Protein AF-A0A1K2FBT9-F1 (afdb_monomer)

Structure (mmCIF, N/CA/C/O backbone):
data_AF-A0A1K2FBT9-F1
#
_entry.id   AF-A0A1K2FBT9-F1
#
loop_
_atom_site.group_PDB
_atom_site.id
_atom_site.type_symbol
_atom_site.label_atom_id
_atom_site.label_alt_id
_atom_site.label_comp_id
_atom_site.label_asym_id
_atom_site.label_entity_id
_atom_site.labe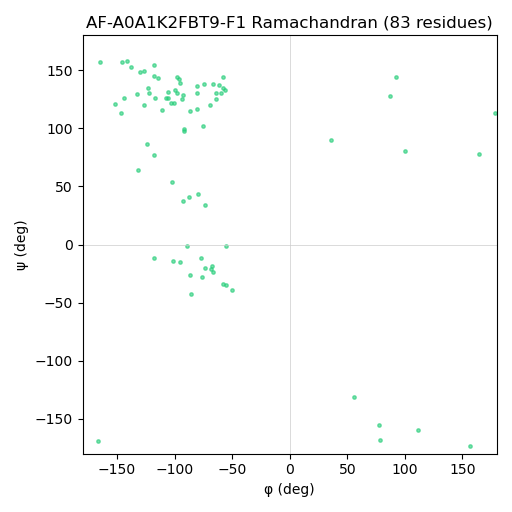l_seq_id
_atom_site.pdbx_PDB_ins_code
_atom_site.Cartn_x
_atom_site.Cartn_y
_atom_site.Cartn_z
_atom_site.occupancy
_atom_site.B_iso_or_equiv
_atom_site.auth_seq_id
_atom_site.auth_comp_id
_atom_site.auth_asym_id
_atom_site.auth_atom_id
_atom_site.pdbx_PDB_model_num
ATOM 1 N N . MET A 1 1 ? -23.203 1.290 -6.256 1.00 36.88 1 MET A N 1
ATOM 2 C CA . MET A 1 1 ? -22.192 0.212 -6.231 1.00 36.88 1 MET A CA 1
ATOM 3 C C . MET A 1 1 ? -20.843 0.907 -6.294 1.00 36.88 1 MET A C 1
ATOM 5 O O . MET A 1 1 ? -20.635 1.590 -7.290 1.00 36.88 1 MET A O 1
ATOM 9 N N . PRO A 1 2 ? -20.006 0.914 -5.243 1.00 35.88 2 PRO A N 1
ATOM 10 C CA . PRO A 1 2 ? -18.756 1.656 -5.319 1.00 35.88 2 PRO A CA 1
ATOM 11 C C . PRO A 1 2 ? -17.782 0.870 -6.198 1.00 35.88 2 PRO A C 1
ATOM 13 O O . PRO A 1 2 ? -17.230 -0.139 -5.781 1.00 35.88 2 PRO A O 1
ATOM 16 N N . ASN A 1 3 ? -17.640 1.315 -7.444 1.00 41.88 3 ASN A N 1
ATOM 17 C CA . ASN A 1 3 ? -16.552 0.918 -8.322 1.00 41.88 3 ASN A CA 1
ATOM 18 C C . ASN A 1 3 ? -15.448 1.959 -8.117 1.00 41.88 3 ASN A C 1
ATOM 20 O O . ASN A 1 3 ? -15.568 3.088 -8.595 1.00 41.88 3 ASN A O 1
ATOM 24 N N . ILE A 1 4 ? -14.449 1.625 -7.304 1.00 42.69 4 ILE A N 1
ATOM 25 C CA . ILE A 1 4 ? -13.330 2.518 -7.009 1.00 42.69 4 ILE A CA 1
ATOM 26 C C . ILE A 1 4 ? -12.228 2.217 -8.003 1.00 42.69 4 ILE A C 1
ATOM 28 O O . ILE A 1 4 ? -11.451 1.288 -7.819 1.00 42.69 4 ILE A O 1
ATOM 32 N N . ILE A 1 5 ? -12.180 3.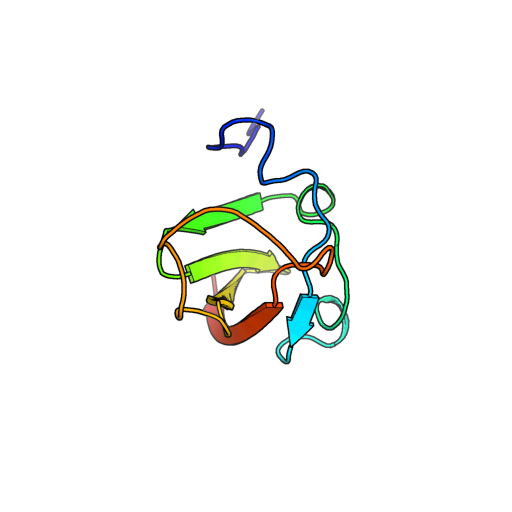025 -9.056 1.00 58.47 5 ILE A N 1
ATOM 33 C CA . ILE A 1 5 ? -11.071 3.071 -9.999 1.00 58.47 5 ILE A CA 1
ATOM 34 C C . ILE A 1 5 ? -10.941 4.519 -10.475 1.00 58.47 5 ILE A C 1
ATOM 36 O O . ILE A 1 5 ? -11.814 5.019 -11.179 1.00 58.47 5 ILE A O 1
ATOM 40 N N . ALA A 1 6 ? -9.850 5.196 -10.124 1.00 42.53 6 ALA A N 1
ATOM 41 C CA . ALA A 1 6 ? -9.437 6.414 -10.814 1.00 42.53 6 ALA A CA 1
ATOM 42 C C . ALA A 1 6 ? -8.066 6.165 -11.454 1.00 42.53 6 ALA A C 1
ATOM 44 O O . ALA A 1 6 ? -7.038 6.573 -10.921 1.00 42.53 6 ALA A O 1
ATOM 45 N N . PHE A 1 7 ? -8.057 5.442 -12.579 1.00 59.78 7 PHE A N 1
ATOM 46 C CA . PHE A 1 7 ? -6.888 5.307 -13.447 1.00 59.78 7 PHE A CA 1
ATOM 47 C C . PHE A 1 7 ? -7.277 5.202 -14.926 1.00 59.78 7 PHE A C 1
ATOM 49 O O . PHE A 1 7 ? -8.372 4.757 -15.274 1.00 59.78 7 PHE A O 1
ATOM 56 N N . SER A 1 8 ? -6.333 5.557 -15.800 1.00 45.81 8 SER A N 1
ATOM 57 C CA . SER A 1 8 ? -6.239 4.994 -17.148 1.00 45.81 8 SER A CA 1
ATOM 58 C C . SER A 1 8 ? -5.949 3.497 -16.990 1.00 45.81 8 SER A C 1
ATOM 60 O O . SER A 1 8 ? -5.001 3.142 -16.297 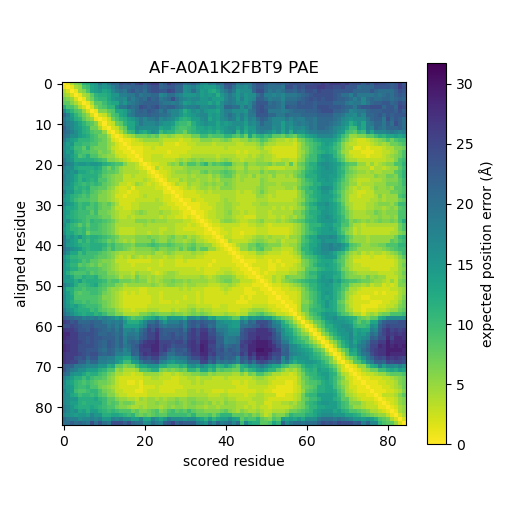1.00 45.81 8 SER A O 1
ATOM 62 N N . ALA A 1 9 ? -6.766 2.625 -17.584 1.00 49.00 9 ALA A N 1
ATOM 63 C CA . ALA A 1 9 ? -6.800 1.166 -17.373 1.00 49.00 9 ALA A CA 1
ATOM 64 C C . ALA A 1 9 ? -5.482 0.379 -17.586 1.00 49.00 9 ALA A C 1
ATOM 66 O O . ALA A 1 9 ? -5.472 -0.839 -17.406 1.00 49.00 9 ALA A O 1
ATOM 67 N N . ASP A 1 10 ? -4.393 1.042 -17.967 1.00 49.00 10 ASP A N 1
ATOM 68 C CA . ASP A 1 10 ? -3.099 0.434 -18.268 1.00 49.00 10 ASP A CA 1
ATOM 69 C C . ASP A 1 10 ? -2.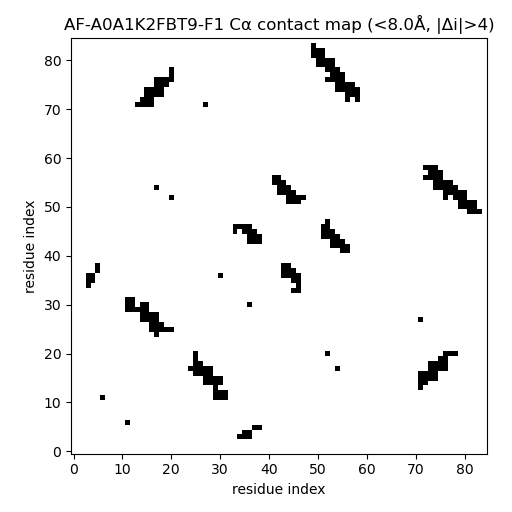218 0.232 -17.024 1.00 49.00 10 ASP A C 1
ATOM 71 O O . ASP A 1 10 ? 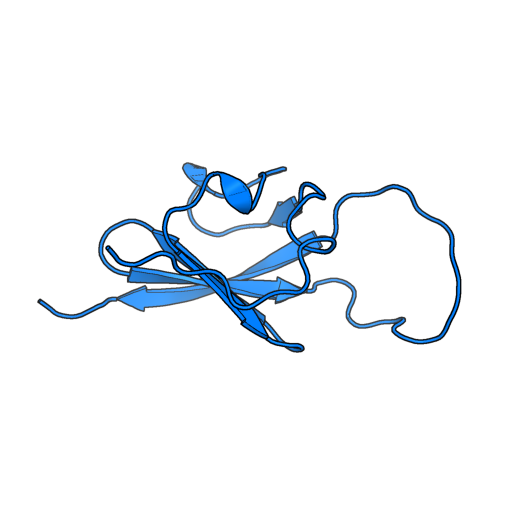-1.681 -0.852 -16.841 1.00 49.00 10 ASP A O 1
ATOM 75 N N . THR A 1 11 ? -2.132 1.198 -16.102 1.00 52.03 11 THR A N 1
ATOM 76 C CA . THR A 1 11 ? -1.172 1.127 -14.974 1.00 52.03 11 THR A CA 1
ATOM 77 C C . THR A 1 11 ? -1.556 0.112 -13.887 1.00 52.03 11 THR A C 1
ATOM 79 O O . THR A 1 11 ? -0.704 -0.319 -13.118 1.00 52.03 11 THR A O 1
ATOM 82 N N . ALA A 1 12 ? -2.829 -0.284 -13.803 1.00 54.34 12 ALA A N 1
ATOM 83 C CA . ALA A 1 12 ? -3.317 -1.238 -12.802 1.00 54.34 12 ALA A CA 1
ATOM 84 C C . ALA A 1 12 ? -3.236 -2.710 -13.244 1.00 54.34 12 ALA A C 1
ATOM 86 O O . ALA A 1 12 ? -3.647 -3.590 -12.490 1.00 54.34 12 ALA A O 1
ATOM 87 N N . LYS A 1 13 ? -2.766 -2.986 -14.468 1.00 57.53 13 LYS A N 1
ATOM 88 C CA . LYS A 1 13 ? -2.631 -4.359 -14.977 1.00 57.53 13 LYS A CA 1
ATOM 89 C C . LYS A 1 13 ? -1.310 -5.009 -14.606 1.00 57.53 13 LYS A C 1
ATOM 91 O O . LYS A 1 13 ? -1.253 -6.236 -14.533 1.00 57.53 13 LYS A O 1
ATOM 96 N N . ASP A 1 14 ? -0.271 -4.214 -14.388 1.00 69.81 14 ASP A N 1
ATOM 97 C CA . ASP A 1 14 ? 1.033 -4.756 -14.060 1.00 69.81 14 ASP A CA 1
ATOM 98 C C . ASP A 1 14 ? 1.097 -5.132 -12.575 1.00 69.81 14 ASP A C 1
ATOM 100 O O . ASP A 1 14 ? 0.729 -4.326 -11.711 1.00 69.81 14 ASP A O 1
ATOM 104 N N . PRO A 1 15 ? 1.561 -6.351 -12.247 1.00 79.12 15 PRO A N 1
ATOM 105 C CA . PRO A 1 15 ? 1.841 -6.700 -10.867 1.00 79.12 15 PRO A CA 1
ATOM 106 C C . PRO A 1 15 ? 2.874 -5.721 -10.297 1.00 79.12 15 PRO A C 1
ATOM 108 O O . PRO A 1 15 ? 3.798 -5.291 -10.989 1.00 79.12 15 PRO A O 1
ATOM 111 N N . VAL A 1 16 ? 2.729 -5.379 -9.021 1.00 81.88 16 VAL A N 1
ATOM 112 C CA . VAL A 1 16 ? 3.675 -4.526 -8.292 1.00 81.88 16 VAL A CA 1
ATOM 113 C C . VAL A 1 16 ? 4.286 -5.307 -7.147 1.00 81.88 16 VAL A C 1
ATOM 115 O O . VAL A 1 16 ? 3.693 -6.258 -6.639 1.00 81.88 16 VAL A O 1
ATOM 118 N N . ARG A 1 17 ? 5.482 -4.913 -6.727 1.00 87.06 17 ARG A N 1
ATOM 119 C CA . ARG A 1 17 ? 6.150 -5.504 -5.577 1.00 87.06 17 ARG A CA 1
ATOM 120 C C . ARG A 1 17 ? 5.988 -4.596 -4.366 1.00 87.06 17 ARG A C 1
ATOM 122 O O . ARG A 1 17 ? 6.392 -3.443 -4.406 1.00 87.06 17 ARG A O 1
ATOM 129 N N . LEU A 1 18 ? 5.401 -5.109 -3.295 1.00 88.19 18 LEU A N 1
ATOM 130 C CA . LEU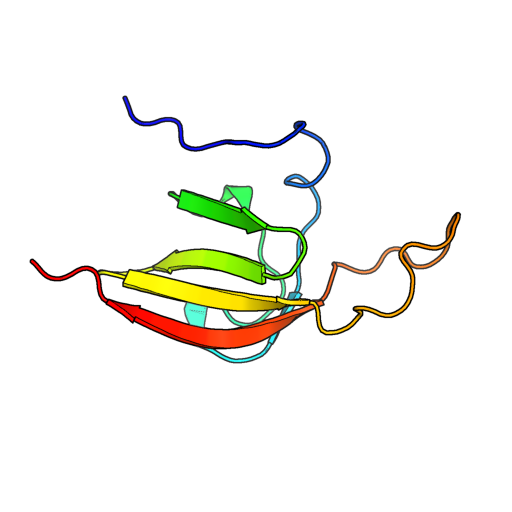 A 1 18 ? 5.248 -4.415 -2.023 1.00 88.19 18 LEU A CA 1
ATOM 131 C C . LEU A 1 18 ? 6.269 -4.959 -1.026 1.00 88.19 18 LEU A C 1
ATOM 133 O O . LEU A 1 18 ? 6.298 -6.151 -0.729 1.00 88.19 18 LEU A O 1
ATOM 137 N N . GLU A 1 19 ? 7.112 -4.084 -0.502 1.00 89.06 19 GLU A N 1
ATOM 138 C CA . GLU A 1 19 ? 8.132 -4.418 0.488 1.00 89.06 19 GLU A CA 1
ATOM 139 C C . GLU A 1 19 ? 7.704 -3.890 1.864 1.00 89.06 19 GLU A C 1
ATOM 141 O O . GLU A 1 19 ? 7.399 -2.707 2.031 1.00 89.06 19 GLU A O 1
ATOM 146 N N . GLY A 1 20 ? 7.686 -4.773 2.865 1.00 88.25 20 GLY A N 1
ATOM 147 C CA . GLY A 1 20 ? 7.230 -4.457 4.221 1.00 88.25 20 GLY A CA 1
ATOM 148 C C . GLY A 1 20 ? 5.705 -4.414 4.381 1.00 88.25 20 GLY A C 1
ATOM 149 O O . GLY A 1 20 ? 4.947 -4.848 3.515 1.00 88.25 20 GLY A O 1
ATOM 150 N N . GLY A 1 21 ? 5.253 -3.888 5.523 1.00 85.06 21 GLY A N 1
ATOM 151 C CA . GLY A 1 21 ? 3.832 -3.832 5.872 1.00 85.06 21 GLY A CA 1
ATOM 152 C C . GLY A 1 21 ? 3.268 -5.172 6.356 1.00 85.06 21 GLY A C 1
ATOM 153 O O . GLY A 1 21 ? 4.012 -5.992 6.901 1.00 85.06 21 GLY A O 1
ATOM 154 N N . PRO A 1 22 ? 1.947 -5.392 6.220 1.00 83.44 22 PRO A N 1
ATOM 155 C CA . PRO A 1 22 ? 1.312 -6.659 6.564 1.00 83.44 22 PRO A CA 1
ATOM 156 C C . PRO A 1 22 ? 1.879 -7.795 5.713 1.00 83.44 22 PRO A C 1
ATOM 158 O O . PRO A 1 22 ? 2.033 -7.641 4.503 1.00 83.44 22 PRO A O 1
ATOM 161 N N . VAL A 1 23 ? 2.138 -8.950 6.332 1.00 81.69 23 VAL A N 1
ATOM 162 C CA . VAL A 1 23 ? 2.695 -10.125 5.638 1.00 81.69 23 VAL A CA 1
ATOM 163 C C . VAL A 1 23 ? 1.841 -10.547 4.437 1.00 81.69 23 VAL A C 1
ATOM 165 O O . VAL A 1 23 ? 2.388 -10.911 3.402 1.00 81.69 23 VAL A O 1
ATOM 168 N N . ASP A 1 24 ? 0.519 -10.396 4.540 1.00 82.19 24 ASP A N 1
ATOM 169 C CA . ASP A 1 24 ? -0.441 -10.713 3.478 1.00 82.19 24 ASP A CA 1
ATOM 170 C C . ASP A 1 24 ? -0.356 -9.781 2.261 1.00 82.19 24 ASP A C 1
ATOM 172 O O . ASP A 1 24 ? -0.811 -10.140 1.179 1.00 82.19 24 ASP A O 1
ATOM 176 N N . LEU A 1 25 ? 0.205 -8.579 2.434 1.00 82.06 25 LEU A N 1
ATOM 177 C CA . LEU A 1 25 ? 0.397 -7.604 1.359 1.00 82.06 25 LEU A CA 1
ATOM 178 C C . LEU A 1 25 ? 1.833 -7.586 0.837 1.00 82.06 25 LEU A C 1
ATOM 180 O O . LEU A 1 25 ? 2.083 -6.999 -0.208 1.00 82.06 25 LEU A O 1
ATOM 184 N N . SER A 1 26 ? 2.786 -8.185 1.550 1.00 84.88 26 SER A N 1
ATOM 185 C CA . SER A 1 26 ? 4.191 -8.188 1.145 1.00 84.88 26 SER A CA 1
ATOM 186 C C . SER A 1 26 ? 4.450 -9.156 -0.019 1.00 84.88 26 SER A C 1
ATOM 188 O O . SER A 1 26 ? 3.949 -10.278 -0.034 1.00 84.88 26 SER A O 1
ATOM 190 N N . GLY A 1 27 ? 5.264 -8.743 -0.992 1.00 86.00 27 GLY A N 1
ATOM 191 C CA . GLY A 1 27 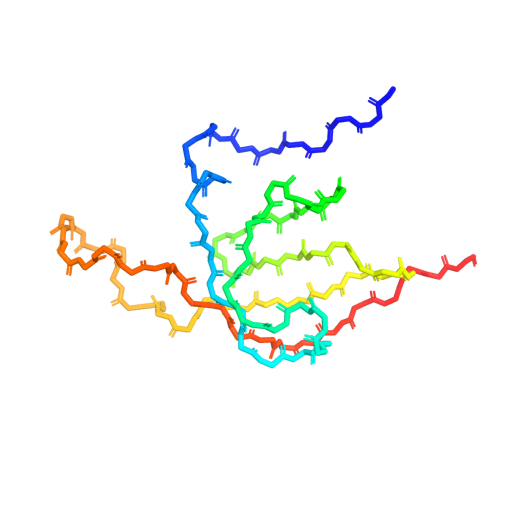? 5.614 -9.530 -2.175 1.00 86.00 27 GLY A CA 1
ATOM 192 C C . GLY A 1 27 ? 5.034 -8.976 -3.475 1.00 86.00 27 GLY A C 1
ATOM 193 O O . GLY A 1 27 ? 4.735 -7.793 -3.589 1.00 86.00 27 GLY A O 1
ATOM 194 N N . THR A 1 28 ? 4.949 -9.818 -4.506 1.00 86.50 28 THR A N 1
ATOM 195 C CA . THR A 1 28 ? 4.393 -9.420 -5.810 1.00 86.50 28 THR A CA 1
ATOM 196 C C . THR A 1 28 ? 2.881 -9.598 -5.791 1.00 86.50 28 THR A C 1
ATOM 198 O O . THR A 1 28 ? 2.404 -10.724 -5.678 1.00 86.50 28 THR A O 1
ATOM 201 N N . VAL A 1 29 ? 2.139 -8.498 -5.895 1.00 83.12 29 VAL A N 1
ATOM 202 C CA . VAL A 1 29 ? 0.676 -8.473 -5.809 1.00 83.12 29 VAL A CA 1
ATOM 203 C C . VAL A 1 29 ? 0.084 -7.782 -7.027 1.00 83.12 29 VAL A C 1
ATOM 205 O O . VAL A 1 29 ? 0.686 -6.867 -7.595 1.00 83.12 29 VAL A O 1
ATOM 208 N N . ASN A 1 30 ? -1.114 -8.201 -7.425 1.00 83.56 30 ASN A N 1
ATOM 209 C CA . ASN A 1 30 ? -1.878 -7.480 -8.428 1.00 83.56 30 ASN A CA 1
ATOM 210 C C . ASN A 1 30 ? -2.822 -6.502 -7.727 1.00 83.56 30 ASN A C 1
ATOM 212 O O . ASN A 1 30 ? -3.604 -6.868 -6.854 1.00 83.56 30 ASN A O 1
ATOM 216 N N . LEU A 1 31 ? -2.730 -5.229 -8.098 1.00 78.12 31 LEU A N 1
ATOM 217 C CA . LEU A 1 31 ? -3.510 -4.167 -7.470 1.00 78.12 31 LEU A CA 1
ATOM 218 C C . LEU A 1 31 ? -5.010 -4.311 -7.750 1.00 78.12 31 LEU A C 1
ATOM 220 O O . LEU A 1 31 ? -5.824 -3.830 -6.965 1.00 78.12 31 LEU A O 1
ATOM 224 N N . ALA A 1 32 ? -5.362 -4.999 -8.839 1.00 76.38 32 ALA A N 1
ATOM 225 C CA . ALA A 1 32 ? -6.736 -5.309 -9.207 1.00 76.38 32 ALA A CA 1
ATOM 226 C C . ALA A 1 32 ? -7.430 -6.295 -8.247 1.00 76.38 32 ALA A C 1
ATOM 228 O O . ALA A 1 32 ? -8.658 -6.345 -8.238 1.00 76.38 32 ALA A O 1
ATOM 229 N N . ASP A 1 33 ? -6.682 -7.052 -7.434 1.00 80.69 33 ASP A N 1
ATOM 230 C CA . ASP A 1 33 ? -7.259 -7.980 -6.448 1.00 80.69 33 ASP A CA 1
ATOM 231 C C . ASP A 1 33 ? -7.785 -7.265 -5.188 1.00 80.69 33 ASP A C 1
ATOM 233 O O . ASP A 1 33 ? -8.491 -7.863 -4.372 1.00 80.69 33 ASP A O 1
ATOM 237 N N . TYR A 1 34 ? -7.469 -5.980 -5.006 1.00 80.88 34 TYR A N 1
ATOM 238 C CA . TYR A 1 34 ? -7.885 -5.217 -3.832 1.00 80.88 34 TYR A CA 1
ATOM 239 C C . TYR A 1 34 ? -9.162 -4.420 -4.095 1.00 80.88 34 TYR A C 1
ATOM 241 O O . TYR A 1 34 ? -9.316 -3.767 -5.123 1.00 80.88 34 TYR A O 1
ATOM 249 N N . ASN A 1 35 ? -10.058 -4.406 -3.103 1.00 78.81 35 ASN A N 1
ATOM 250 C CA . ASN A 1 35 ? -11.346 -3.704 -3.186 1.00 78.81 35 ASN A CA 1
ATOM 251 C C . ASN A 1 35 ? -11.212 -2.201 -3.457 1.00 78.81 35 ASN A C 1
ATOM 253 O O . ASN A 1 35 ? -12.083 -1.595 -4.075 1.00 78.81 35 ASN A O 1
ATOM 257 N N . GLU A 1 36 ? -10.163 -1.583 -2.921 1.00 81.62 36 GLU A N 1
ATOM 258 C CA . GLU A 1 36 ? -9.956 -0.150 -3.023 1.00 81.62 36 GLU A CA 1
ATOM 259 C C . GLU A 1 36 ? -8.465 0.154 -2.971 1.00 81.62 36 GLU A C 1
ATOM 261 O O . GLU A 1 36 ? -7.779 -0.157 -1.992 1.00 81.62 36 GLU A O 1
ATOM 266 N N . VAL A 1 37 ? -7.979 0.795 -4.030 1.00 81.06 37 VAL A N 1
ATOM 267 C CA . VAL A 1 37 ? -6.610 1.287 -4.105 1.00 81.06 37 VAL A CA 1
ATOM 268 C C . VAL A 1 37 ? -6.616 2.721 -4.608 1.00 81.06 37 VAL A C 1
ATOM 270 O O . VAL A 1 37 ? -7.233 3.040 -5.622 1.00 81.06 37 VAL A O 1
ATOM 273 N N . ILE A 1 38 ? -5.916 3.591 -3.889 1.00 83.19 38 ILE A N 1
ATOM 274 C CA . ILE A 1 38 ? -5.760 5.002 -4.225 1.00 83.19 38 ILE A CA 1
ATOM 275 C C . ILE A 1 38 ? -4.310 5.218 -4.637 1.00 83.19 38 ILE A C 1
ATOM 277 O O . ILE A 1 38 ? -3.400 5.078 -3.820 1.00 83.19 38 ILE A O 1
ATOM 281 N N . PHE A 1 39 ? -4.106 5.582 -5.898 1.00 75.50 39 PHE A N 1
ATOM 282 C CA . PHE A 1 39 ? -2.802 5.952 -6.432 1.00 75.50 39 PHE A CA 1
ATOM 283 C C . PHE A 1 39 ? -2.617 7.465 -6.411 1.00 75.50 39 PHE A C 1
ATOM 285 O O . PHE A 1 39 ? -3.539 8.244 -6.650 1.00 75.50 39 PHE A O 1
ATOM 292 N N . SER A 1 40 ? -1.403 7.890 -6.114 1.00 72.38 40 SER A N 1
ATOM 293 C CA . SER A 1 40 ? -0.917 9.253 -6.270 1.00 72.38 40 SER A CA 1
ATOM 294 C C . SER A 1 40 ? 0.523 9.174 -6.764 1.00 72.38 40 SER A C 1
ATOM 296 O O . SER A 1 40 ? 1.187 8.161 -6.549 1.00 72.38 40 SER A O 1
ATOM 298 N N . ASP A 1 41 ? 0.999 10.246 -7.389 1.00 69.25 41 ASP A N 1
ATOM 299 C CA . ASP A 1 41 ? 2.364 10.355 -7.920 1.00 69.25 41 ASP A CA 1
ATOM 300 C C . ASP A 1 41 ? 3.433 9.954 -6.882 1.00 69.25 41 ASP A C 1
ATOM 302 O O . ASP A 1 41 ? 4.362 9.202 -7.155 1.00 69.25 41 ASP A O 1
ATOM 306 N N . GLU A 1 42 ? 3.206 10.347 -5.627 1.00 75.19 42 GLU A N 1
ATOM 307 C CA . GLU A 1 42 ? 4.148 10.137 -4.527 1.00 75.19 42 GLU A CA 1
ATOM 308 C C . GLU A 1 42 ? 3.875 8.878 -3.678 1.00 75.19 42 GLU A C 1
ATOM 310 O O . GLU A 1 42 ? 4.708 8.496 -2.855 1.00 75.19 42 GLU A O 1
ATOM 315 N N . LYS A 1 43 ? 2.686 8.261 -3.776 1.00 82.62 43 LYS A N 1
ATOM 316 C CA . LYS A 1 43 ? 2.269 7.178 -2.859 1.00 82.62 43 LYS A CA 1
ATOM 317 C C . LYS A 1 43 ? 1.074 6.379 -3.346 1.00 82.62 43 LYS A C 1
ATOM 319 O O . LYS A 1 43 ? 0.202 6.885 -4.045 1.00 82.62 43 LYS A O 1
ATOM 324 N N . ILE A 1 44 ? 0.968 5.162 -2.834 1.00 84.44 44 ILE A N 1
ATOM 325 C CA . ILE A 1 44 ? -0.175 4.275 -3.026 1.00 84.44 44 ILE A CA 1
ATOM 326 C C . ILE A 1 44 ? -0.812 3.983 -1.672 1.00 84.44 44 ILE A C 1
ATOM 328 O O . ILE A 1 44 ? -0.126 3.890 -0.651 1.00 84.44 44 ILE A O 1
ATOM 332 N N . LYS A 1 45 ? -2.135 3.857 -1.653 1.00 88.06 45 LYS A N 1
ATOM 333 C CA . LYS A 1 45 ? -2.895 3.463 -0.470 1.00 88.06 45 LYS A CA 1
ATOM 334 C C . LYS A 1 45 ? -3.775 2.283 -0.820 1.00 88.06 45 LYS A C 1
ATOM 336 O O . LYS A 1 45 ? -4.637 2.411 -1.682 1.00 88.06 45 LYS A O 1
ATOM 341 N N . ILE A 1 46 ? -3.581 1.167 -0.140 1.00 87.81 46 ILE A N 1
ATOM 342 C CA . ILE A 1 46 ? -4.352 -0.058 -0.354 1.00 87.81 46 ILE A CA 1
ATOM 343 C C . ILE A 1 46 ? -5.280 -0.232 0.838 1.00 87.81 46 ILE A C 1
ATOM 345 O O . ILE A 1 46 ? -4.827 -0.214 1.985 1.00 87.81 46 ILE A O 1
ATOM 349 N N . ARG A 1 47 ? -6.582 -0.380 0.590 1.00 87.06 47 ARG A N 1
ATOM 350 C CA . ARG A 1 47 ? -7.537 -0.680 1.653 1.00 87.06 47 ARG A CA 1
ATOM 351 C C . ARG A 1 47 ? -7.310 -2.100 2.153 1.00 87.06 47 ARG A C 1
ATOM 353 O O . ARG A 1 47 ? -7.447 -3.059 1.397 1.00 87.06 47 ARG A O 1
ATOM 360 N N . TYR A 1 48 ? -7.003 -2.225 3.437 1.00 86.75 48 TYR A N 1
ATOM 361 C CA . TYR A 1 48 ? -6.736 -3.505 4.079 1.00 86.75 48 TYR A CA 1
ATOM 362 C C . TYR A 1 48 ? -7.277 -3.508 5.510 1.00 86.75 48 TYR A C 1
ATOM 364 O O . TYR A 1 48 ? -6.990 -2.612 6.308 1.00 86.75 48 TYR A O 1
ATOM 372 N N . GLY A 1 49 ? -8.102 -4.507 5.835 1.00 84.56 49 GLY A N 1
ATOM 373 C CA . GLY A 1 49 ? -8.844 -4.548 7.097 1.00 84.56 49 GLY A CA 1
ATOM 374 C C . GLY A 1 49 ? -9.700 -3.290 7.312 1.00 84.56 49 GLY A C 1
ATOM 375 O O . GLY A 1 49 ? -10.415 -2.851 6.413 1.00 84.56 49 GLY A O 1
ATOM 376 N N . ASN A 1 50 ? -9.598 -2.688 8.502 1.00 85.88 50 ASN A N 1
ATOM 377 C CA . ASN A 1 50 ? -10.286 -1.441 8.880 1.00 85.88 50 ASN A CA 1
ATOM 378 C C . ASN A 1 50 ? -9.434 -0.186 8.611 1.00 85.88 50 ASN A C 1
ATOM 380 O O . ASN A 1 50 ? -9.401 0.747 9.414 1.00 85.88 50 ASN A O 1
ATOM 384 N N . GLY A 1 51 ? -8.667 -0.164 7.523 1.00 88.31 51 GLY A N 1
ATOM 385 C CA . GLY A 1 51 ? -7.734 0.924 7.262 1.00 88.31 51 GLY A CA 1
ATOM 386 C C . GLY A 1 51 ? -7.183 0.963 5.847 1.00 88.31 51 GLY A C 1
ATOM 387 O O . GLY A 1 51 ? -7.634 0.250 4.951 1.00 88.31 51 GLY A O 1
ATOM 388 N N . TYR A 1 52 ? -6.176 1.814 5.689 1.00 89.81 52 TYR A N 1
ATOM 389 C CA . TYR A 1 52 ? -5.358 1.940 4.496 1.00 89.81 52 TYR A CA 1
ATOM 390 C C . TYR A 1 52 ? -3.897 1.720 4.847 1.00 89.81 52 TYR A C 1
ATOM 392 O O . TYR A 1 52 ? -3.358 2.373 5.742 1.00 89.81 52 TYR A O 1
ATOM 400 N N . GLU A 1 53 ? -3.250 0.856 4.086 1.00 91.44 53 GLU A N 1
ATOM 401 C CA . GLU A 1 53 ? -1.813 0.632 4.126 1.00 91.44 53 GLU A CA 1
ATOM 402 C C . GLU A 1 53 ? -1.169 1.538 3.080 1.00 91.44 53 GLU A C 1
ATOM 404 O O . GLU A 1 53 ? -1.625 1.610 1.937 1.00 91.44 53 GLU A O 1
ATOM 409 N N . HIS A 1 54 ? -0.163 2.303 3.488 1.00 91.25 54 HIS A N 1
ATOM 410 C CA . HIS A 1 54 ? 0.480 3.311 2.659 1.00 91.25 54 HIS A CA 1
ATOM 411 C C . HIS A 1 54 ? 1.844 2.807 2.211 1.00 91.25 54 HIS A C 1
ATOM 413 O O . HIS A 1 54 ? 2.661 2.403 3.041 1.00 91.25 54 HIS A O 1
ATOM 419 N N . TYR A 1 55 ? 2.114 2.916 0.916 1.00 89.19 55 TYR A N 1
ATOM 420 C CA . TYR A 1 55 ? 3.414 2.593 0.352 1.00 89.19 55 TYR A CA 1
ATOM 421 C C . TYR A 1 55 ? 3.907 3.733 -0.538 1.00 89.19 55 TYR A C 1
ATOM 423 O O . TYR A 1 55 ? 3.114 4.433 -1.167 1.00 89.19 55 TYR A O 1
ATOM 431 N N . THR A 1 56 ? 5.218 3.921 -0.596 1.00 87.94 56 THR A N 1
ATOM 432 C CA . THR A 1 56 ? 5.882 4.895 -1.472 1.00 87.94 56 THR A CA 1
ATOM 433 C C . THR A 1 56 ? 6.732 4.160 -2.500 1.00 87.94 56 THR A C 1
ATOM 435 O O . THR A 1 56 ? 7.323 3.137 -2.150 1.00 87.94 56 THR A O 1
ATOM 438 N N . PRO A 1 57 ? 6.820 4.638 -3.750 1.00 84.75 57 PRO A N 1
ATOM 439 C CA . PRO A 1 57 ? 7.698 4.028 -4.742 1.00 84.75 57 PRO A CA 1
ATOM 440 C C . PRO A 1 57 ? 9.149 4.081 -4.248 1.00 84.75 57 PRO A C 1
ATOM 442 O O . PRO A 1 57 ? 9.613 5.127 -3.796 1.00 84.75 57 PRO A O 1
ATOM 445 N N . LEU A 1 58 ? 9.854 2.949 -4.299 1.00 79.88 58 LEU A N 1
ATOM 446 C CA . LEU A 1 58 ? 11.268 2.887 -3.910 1.00 79.88 58 LEU A CA 1
ATOM 447 C C . LEU A 1 58 ? 12.167 3.497 -5.005 1.00 79.88 58 LEU A C 1
ATOM 449 O O . LEU A 1 58 ? 13.206 4.077 -4.705 1.00 79.88 58 LEU A O 1
ATOM 453 N N . ASP A 1 59 ? 11.708 3.445 -6.260 1.00 63.22 59 ASP A N 1
ATOM 454 C CA . ASP A 1 59 ? 12.412 3.915 -7.457 1.00 63.22 59 ASP A CA 1
ATOM 455 C C . ASP A 1 59 ? 11.896 5.279 -7.956 1.00 63.22 59 ASP A C 1
ATOM 457 O O . ASP A 1 59 ? 11.548 5.442 -9.125 1.00 63.22 59 ASP A O 1
ATOM 461 N N . ALA A 1 60 ? 11.860 6.304 -7.099 1.00 51.25 60 ALA A N 1
ATOM 462 C CA . ALA A 1 60 ? 11.585 7.688 -7.523 1.00 51.25 60 ALA A CA 1
ATOM 463 C C . ALA A 1 60 ? 12.776 8.340 -8.274 1.00 51.25 60 ALA A C 1
ATOM 465 O O . ALA A 1 60 ? 13.035 9.535 -8.148 1.00 51.25 60 ALA A O 1
ATOM 466 N N . ALA A 1 61 ? 13.527 7.555 -9.049 1.00 43.38 61 ALA A N 1
ATOM 467 C CA . ALA A 1 61 ? 14.643 8.006 -9.870 1.00 43.38 61 ALA A CA 1
ATOM 468 C C . ALA A 1 61 ? 14.528 7.436 -11.291 1.00 43.38 61 ALA A C 1
ATOM 470 O O . ALA A 1 61 ? 15.361 6.635 -11.694 1.00 43.38 61 ALA A O 1
ATOM 471 N N . ALA A 1 62 ? 13.479 7.827 -12.022 1.00 42.75 62 ALA A N 1
ATOM 472 C CA . ALA A 1 62 ? 13.490 8.080 -13.472 1.00 42.75 62 ALA A CA 1
ATOM 473 C C . ALA A 1 62 ? 12.056 8.122 -14.025 1.00 42.75 62 ALA A C 1
AT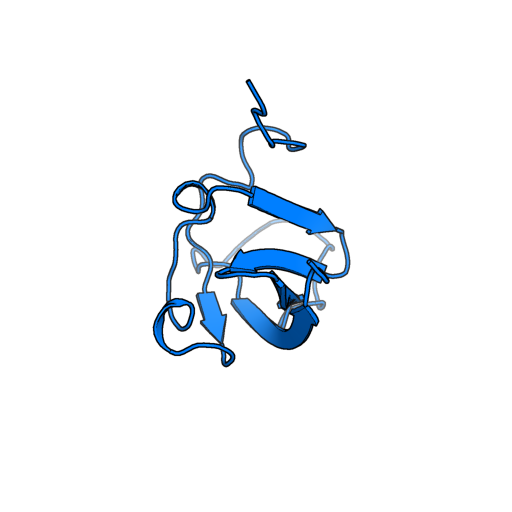OM 475 O O . ALA A 1 62 ? 11.614 7.211 -14.718 1.00 42.75 62 ALA A O 1
ATOM 476 N N . GLU A 1 63 ? 11.355 9.236 -13.825 1.00 43.47 63 GLU A N 1
ATOM 477 C CA . GLU A 1 63 ? 10.334 9.662 -14.795 1.00 43.47 63 GLU A CA 1
ATOM 478 C C . GLU A 1 63 ? 10.963 10.524 -15.901 1.00 43.47 63 GLU A C 1
ATOM 480 O O . GLU A 1 63 ? 10.402 11.515 -16.363 1.00 43.47 63 GLU A O 1
ATOM 485 N N . THR A 1 64 ? 12.152 10.130 -16.360 1.00 37.91 64 THR A N 1
ATOM 486 C CA . THR A 1 64 ? 12.788 10.727 -17.533 1.00 37.91 64 THR A CA 1
ATOM 487 C C . THR A 1 64 ? 13.096 9.636 -18.541 1.00 37.91 64 THR A C 1
ATOM 489 O O . THR A 1 64 ? 14.197 9.106 -18.605 1.00 37.91 64 THR A O 1
ATOM 492 N N . GLY A 1 65 ? 12.097 9.348 -19.370 1.00 35.88 65 GLY A N 1
ATOM 493 C CA . GLY A 1 65 ? 12.311 8.733 -20.671 1.00 35.88 65 GLY A CA 1
ATOM 494 C C . GLY A 1 65 ? 12.364 7.208 -20.681 1.00 35.88 65 GLY A C 1
ATOM 495 O O . GLY A 1 65 ? 13.138 6.570 -19.986 1.00 35.88 65 GLY A O 1
ATOM 496 N N . ALA A 1 66 ? 11.544 6.650 -21.567 1.00 43.03 66 ALA A N 1
ATOM 497 C CA . ALA A 1 66 ? 11.888 5.521 -22.421 1.00 43.03 66 ALA A CA 1
ATOM 498 C C . ALA A 1 66 ? 12.817 4.437 -21.829 1.00 43.03 66 ALA A C 1
ATOM 500 O O . ALA A 1 66 ? 14.008 4.403 -22.111 1.00 43.03 66 ALA A O 1
ATOM 501 N N . GLY A 1 67 ? 12.199 3.440 -21.196 1.00 48.44 67 GLY A N 1
ATOM 502 C CA . GLY A 1 67 ? 12.559 2.046 -21.443 1.00 48.44 67 GLY A CA 1
ATOM 503 C C . GLY A 1 67 ? 13.619 1.386 -20.553 1.00 48.44 67 GLY A C 1
ATOM 504 O O . GLY A 1 67 ? 14.683 1.918 -20.268 1.00 48.44 67 GLY A O 1
ATOM 505 N N . ILE A 1 68 ? 13.334 0.099 -20.329 1.00 40.16 68 ILE A N 1
ATOM 506 C CA . ILE A 1 68 ? 14.234 -1.025 -20.016 1.00 40.16 68 ILE A CA 1
ATOM 507 C C . ILE A 1 68 ? 14.332 -1.438 -18.538 1.00 40.16 68 ILE A C 1
ATOM 509 O O . ILE A 1 68 ? 15.319 -1.221 -17.844 1.00 40.16 68 ILE A O 1
ATOM 513 N N . GLY A 1 69 ? 13.309 -2.206 -18.149 1.00 39.56 69 GLY A N 1
ATOM 514 C CA . GLY A 1 69 ? 13.361 -3.320 -17.199 1.00 39.56 69 GLY A CA 1
ATOM 515 C C . GLY A 1 69 ? 11.948 -3.899 -16.998 1.00 39.56 69 GLY A C 1
ATOM 516 O O . GLY A 1 69 ? 11.110 -3.177 -16.472 1.00 39.56 69 GLY A O 1
ATOM 517 N N . PRO A 1 70 ? 11.623 -5.147 -17.406 1.00 50.00 70 PRO A N 1
ATOM 518 C CA . PRO A 1 70 ? 10.272 -5.726 -17.291 1.00 50.00 70 PRO A CA 1
ATOM 519 C C . PRO A 1 70 ? 9.989 -6.229 -15.862 1.00 50.00 70 PRO A C 1
ATOM 521 O O . PRO A 1 70 ? 9.536 -7.354 -15.658 1.00 50.00 70 PRO A O 1
ATOM 524 N N . GLY A 1 71 ? 10.363 -5.434 -14.862 1.00 54.84 71 GLY A N 1
ATOM 525 C CA . GLY A 1 71 ? 10.179 -5.754 -13.454 1.00 54.84 71 GLY A CA 1
ATOM 526 C C . GLY A 1 71 ? 8.929 -5.071 -12.896 1.00 54.84 71 GLY A C 1
ATOM 527 O O . GLY A 1 71 ? 8.644 -3.936 -13.281 1.00 54.84 71 GLY A O 1
ATOM 528 N N . PRO A 1 72 ? 8.190 -5.721 -11.983 1.00 67.94 72 PRO A N 1
ATOM 529 C CA . PRO A 1 72 ? 7.094 -5.073 -11.271 1.00 67.94 72 PRO A CA 1
ATOM 530 C C . PRO A 1 72 ? 7.614 -3.838 -10.515 1.00 67.94 72 PRO A C 1
ATOM 532 O O . PRO A 1 72 ? 8.652 -3.917 -9.854 1.00 67.94 72 PRO A O 1
ATOM 535 N N . LYS A 1 73 ? 6.903 -2.701 -10.588 1.00 77.62 73 LYS A N 1
ATOM 536 C CA . LYS A 1 73 ? 7.253 -1.492 -9.812 1.00 77.62 73 LYS A CA 1
ATOM 537 C C . LYS A 1 73 ? 7.304 -1.833 -8.323 1.00 77.62 73 LYS A C 1
ATOM 539 O O . LYS A 1 73 ? 6.378 -2.470 -7.821 1.00 77.62 73 LYS A O 1
ATOM 544 N N . THR A 1 74 ? 8.351 -1.397 -7.623 1.00 84.62 74 THR A N 1
ATOM 545 C CA . THR A 1 74 ? 8.520 -1.687 -6.193 1.00 84.62 74 THR A CA 1
ATOM 546 C C . THR A 1 74 ? 8.052 -0.516 -5.330 1.00 84.62 74 THR A C 1
ATOM 548 O O . THR A 1 74 ? 8.450 0.630 -5.541 1.00 84.62 74 THR A O 1
ATOM 551 N N . PHE A 1 75 ? 7.229 -0.807 -4.325 1.00 86.75 75 PHE A N 1
ATOM 552 C CA . PHE A 1 75 ? 6.745 0.144 -3.333 1.00 86.75 75 PHE A CA 1
ATOM 553 C C . PHE A 1 75 ? 7.102 -0.334 -1.928 1.00 86.75 75 PHE A C 1
ATOM 555 O O . PHE A 1 75 ? 6.884 -1.491 -1.578 1.00 86.75 75 PHE A O 1
ATOM 562 N N . GLN A 1 76 ? 7.611 0.569 -1.101 1.00 90.38 76 GLN A N 1
ATOM 563 C CA . GLN A 1 76 ? 7.969 0.299 0.284 1.00 90.38 76 GLN A CA 1
ATOM 564 C C . GLN A 1 76 ? 6.870 0.790 1.221 1.00 90.38 76 GLN A C 1
ATOM 566 O O . GLN A 1 76 ? 6.402 1.922 1.096 1.00 90.38 76 GLN A O 1
ATOM 571 N N . TRP A 1 77 ? 6.472 -0.043 2.179 1.00 92.69 77 TRP A N 1
ATOM 572 C CA . TRP A 1 77 ? 5.5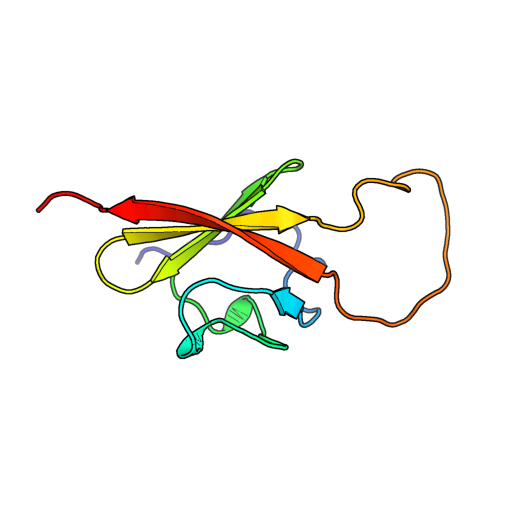04 0.324 3.204 1.00 92.69 77 TRP A CA 1
ATOM 573 C C . TRP A 1 77 ? 6.059 1.437 4.092 1.00 92.69 77 TRP A C 1
ATOM 575 O O . TRP A 1 77 ? 7.170 1.340 4.616 1.00 92.69 77 TRP A O 1
ATOM 585 N N . VAL A 1 78 ? 5.265 2.487 4.283 1.00 91.19 78 VAL A N 1
ATOM 586 C CA . VAL A 1 78 ? 5.638 3.653 5.101 1.00 91.19 78 VAL A CA 1
ATOM 587 C C . VAL A 1 78 ? 4.731 3.853 6.308 1.00 91.19 78 VAL A C 1
ATOM 589 O O . VAL A 1 78 ? 5.042 4.653 7.188 1.00 91.19 78 VAL A O 1
ATOM 592 N N . GLY A 1 79 ? 3.604 3.148 6.375 1.00 90.81 79 GLY A N 1
ATOM 593 C CA . GLY A 1 79 ? 2.700 3.232 7.511 1.00 90.81 79 GLY A CA 1
ATOM 594 C C . GLY A 1 79 ? 1.277 2.830 7.168 1.00 90.81 79 GLY A C 1
ATOM 595 O O . GLY A 1 79 ? 0.972 2.407 6.057 1.00 90.81 79 GLY A O 1
ATOM 596 N N . ARG A 1 80 ? 0.381 3.019 8.136 1.00 91.06 80 ARG A N 1
ATOM 597 C CA . ARG A 1 80 ? -1.046 2.761 7.958 1.00 91.06 80 ARG A CA 1
ATOM 598 C C . ARG A 1 80 ? -1.913 3.832 8.589 1.00 91.06 80 ARG A C 1
ATOM 600 O O . ARG A 1 80 ? -1.542 4.427 9.600 1.00 91.06 80 ARG A O 1
ATOM 607 N N . THR A 1 81 ? -3.106 4.007 8.040 1.00 90.44 81 THR A N 1
ATOM 608 C CA . THR A 1 81 ? -4.168 4.836 8.613 1.00 90.44 81 THR A CA 1
ATOM 609 C C . THR A 1 81 ? -5.363 3.956 8.940 1.00 90.44 81 THR A C 1
ATOM 611 O O . THR A 1 81 ? -5.861 3.251 8.070 1.00 90.44 81 THR A O 1
ATOM 614 N N . LYS A 1 82 ? -5.844 3.992 10.185 1.00 86.19 82 LYS A N 1
ATOM 615 C CA . LYS A 1 82 ? -7.100 3.324 10.551 1.00 86.19 82 LYS A CA 1
ATOM 616 C C . LYS A 1 82 ? -8.278 4.205 10.152 1.00 86.19 82 LYS A C 1
ATOM 618 O O . LYS A 1 82 ? -8.257 5.404 10.420 1.00 86.19 82 LYS A O 1
ATOM 623 N N . ILE A 1 83 ? -9.301 3.603 9.562 1.00 78.88 83 ILE A N 1
ATOM 624 C CA . ILE A 1 83 ? -10.614 4.229 9.446 1.00 78.88 83 ILE A CA 1
ATOM 625 C C . ILE A 1 83 ? -11.271 4.016 10.812 1.00 78.88 83 ILE A C 1
ATOM 627 O O . ILE A 1 83 ? -11.400 2.877 11.259 1.00 78.88 83 ILE A O 1
ATOM 631 N N . ALA A 1 84 ? -11.559 5.103 11.524 1.00 70.50 84 ALA A N 1
ATOM 632 C CA . ALA A 1 84 ? -12.305 5.023 12.775 1.00 70.50 84 ALA A CA 1
ATOM 633 C C . ALA A 1 84 ? -13.741 4.564 12.475 1.00 70.50 84 ALA A C 1
ATOM 635 O O . ALA A 1 84 ? -14.312 4.991 11.469 1.00 70.50 84 ALA A O 1
ATOM 636 N N . GLU A 1 85 ? -14.262 3.673 13.318 1.00 57.47 85 GLU A N 1
ATOM 637 C CA . GLU A 1 85 ? -15.667 3.241 13.313 1.00 57.47 85 GLU A CA 1
ATOM 638 C C . GLU A 1 85 ? -16.586 4.353 13.832 1.00 57.47 85 GLU A C 1
ATOM 640 O O . GLU A 1 85 ? -16.161 5.069 14.774 1.00 57.47 85 GLU A O 1
#

Nearest PDB structures (foldseek):
  8fgw-assembly1_B  TM=7.320E-01  e=2.780E+00  Homo sapiens
  8fh3-assembly1_B  TM=7.410E-01  e=4.499E+00  Homo sapiens
  8xlv-assembly1_B  TM=5.276E-01  e=3.330E+00  Severe acute respiratory syndrome coronavirus 2
  8y16-assembly1_D  TM=5.802E-01  e=4.778E+00  Severe acute respiratory syndrome coronavirus 2

Organism: Streptomyces atratus (NCBI:txid1893)

Solvent-accessible surface area (backbone atoms only — not comparable to full-atom values): 5361 Å² total; per-residue (Å²): 132,92,78,65,73,93,69,71,85,67,77,56,69,54,46,29,27,31,44,60,73,59,76,92,62,39,40,80,42,55,61,71,81,45,84,36,59,48,80,51,99,75,34,38,34,39,54,51,92,65,26,32,42,31,26,28,62,71,70,86,80,70,98,70,73,88,84,93,70,102,64,56,60,46,26,34,48,76,52,72,47,74,58,82,131

Mean predicted aligned error: 9.92 Å

InterPro domains:
  IPR046030 Protein of unknown function DUF5988 [PF19450] (13-85)

Sequence (85 aa):
MPNIIAFSADTAKDPVRLEGGPVDLSGTVNLADYNEVIFSDEKIKIRYGNGYEHYTPLDAAAETGAGIGPGPKTFQWVGRTKIAE

pLDDT: mean 72.01, std 18.1, range [35.88, 92.69]

Foldseek 3Di:
DDPADDDDVPPQAFWAAEPDDDPVRHGTGRLVVAPHWDDDPAWIWTDDDQWTWIWGFPCPDDPDDDDDDSDHGYTYTDDIDGDDD

Radius of gyration: 13.2 Å; Cα contacts (8 Å, |Δi|>4): 136; chains: 1; bounding box: 37×21×36 Å

Secondary structure (DSSP, 8-state):
------S-TTTTSS-EEEESSSTTT-EEE-GGGSS-EEEETTEEEEEETTEEEEEEES--S--SS-----PPPEEEEEEEEEPP-